Protein AF-C9ZF28-F1 (afdb_monomer_lite)

pLDDT: mean 80.09, std 14.18, range [34.84, 96.88]

Organism: Streptomyces scabiei (strain 87.22) (NCBI:txid680198)

Sequence (91 aa):
MSHAAEPDRPAWYASFGARTPVELIAAVTDSASTASAPCDPYEPLRQIGWSPYGESGLISPDNATYVERLGTLDDPGAWFVTVTAGLHQNV

Secondary structure (DSSP, 8-state):
-----BTTB-S------TT--HHHHHHHHHHHTS-PPP--TTHHHHHTT-EEETTTEEE-TTSSEEEEEEE-SSSEEEEEEEE--------

Foldseek 3Di:
DQLPDDPPGHSDDDDDDPPDDVVVVVVVVVVSVDDDDDDDPCVVVVVQPWDDDDPAWTAHPVRQKIKGWDDDPVGTHDIDIDGHPPDPPDD

InterPro domains:
  IPR005523 Domain of unknown function DUF317, SPDY [PF03771] (4-32)

Structure (mmCIF, N/CA/C/O backbone):
data_AF-C9ZF28-F1
#
_entry.id   AF-C9ZF28-F1
#
loop_
_atom_site.group_PDB
_atom_site.id
_atom_site.type_symbol
_atom_site.label_atom_id
_atom_site.label_alt_id
_atom_site.label_comp_id
_atom_site.label_asym_id
_atom_site.label_entity_id
_atom_site.label_seq_id
_atom_site.pdbx_PDB_ins_code
_atom_site.Cartn_x
_atom_site.Cartn_y
_atom_site.Cartn_z
_atom_site.occupancy
_atom_site.B_iso_or_equiv
_atom_site.auth_seq_id
_atom_site.auth_comp_id
_atom_site.auth_asym_id
_atom_site.auth_atom_id
_atom_site.pdbx_PDB_model_num
ATOM 1 N N . MET A 1 1 ? 5.164 0.002 -19.276 1.00 48.84 1 MET A N 1
ATOM 2 C CA . MET A 1 1 ? 5.870 -1.142 -18.664 1.00 48.84 1 MET A CA 1
ATOM 3 C C . MET A 1 1 ? 5.021 -2.375 -18.895 1.00 48.84 1 MET A C 1
ATOM 5 O O . MET A 1 1 ? 3.826 -2.304 -18.650 1.00 48.84 1 MET A O 1
ATOM 9 N N . SER A 1 2 ? 5.600 -3.446 -19.438 1.00 53.44 2 SER A N 1
ATOM 10 C CA . SER A 1 2 ? 4.926 -4.743 -19.545 1.00 53.44 2 SER A CA 1
ATOM 11 C C . SER A 1 2 ? 5.291 -5.543 -18.301 1.00 53.44 2 SER A C 1
ATOM 13 O O . SER A 1 2 ? 6.468 -5.819 -18.090 1.00 53.44 2 SER A O 1
ATOM 15 N N . HIS A 1 3 ? 4.314 -5.872 -17.461 1.00 60.81 3 HIS A N 1
ATOM 16 C CA . HIS A 1 3 ? 4.499 -6.792 -16.338 1.00 60.81 3 HIS A CA 1
ATOM 17 C C . HIS A 1 3 ? 4.342 -8.227 -16.855 1.00 60.81 3 HIS A C 1
ATOM 19 O O . HIS A 1 3 ? 3.390 -8.922 -16.520 1.00 60.81 3 HIS A O 1
ATOM 25 N N . ALA A 1 4 ? 5.220 -8.632 -17.775 1.00 64.75 4 ALA A N 1
ATOM 26 C CA . ALA A 1 4 ? 5.279 -10.002 -18.268 1.00 64.75 4 ALA A CA 1
ATOM 27 C C . ALA A 1 4 ? 6.177 -10.836 -17.350 1.00 64.75 4 ALA A C 1
ATOM 29 O O . ALA A 1 4 ? 7.110 -10.313 -16.743 1.00 64.75 4 ALA A O 1
ATOM 30 N N . ALA A 1 5 ? 5.889 -12.131 -17.244 1.00 72.19 5 ALA A N 1
ATOM 31 C CA . ALA A 1 5 ? 6.788 -13.043 -16.556 1.00 72.19 5 ALA A CA 1
ATOM 32 C C . ALA A 1 5 ? 8.085 -13.189 -17.368 1.00 72.19 5 ALA A C 1
ATOM 34 O O . ALA A 1 5 ? 8.041 -13.403 -18.580 1.00 72.19 5 ALA A O 1
ATOM 35 N N . GLU A 1 6 ? 9.219 -13.093 -16.685 1.00 80.81 6 GLU A N 1
ATOM 36 C CA . GLU A 1 6 ? 10.553 -13.390 -17.205 1.00 80.81 6 GLU A CA 1
ATOM 37 C C . GLU A 1 6 ? 11.039 -14.723 -16.599 1.00 80.81 6 GLU A C 1
ATOM 39 O O . GLU A 1 6 ? 10.481 -15.175 -15.593 1.00 80.81 6 GLU A O 1
ATOM 44 N N . PRO A 1 7 ? 12.044 -15.400 -17.190 1.00 81.00 7 PRO A N 1
ATOM 45 C CA . PRO A 1 7 ? 12.484 -16.725 -16.736 1.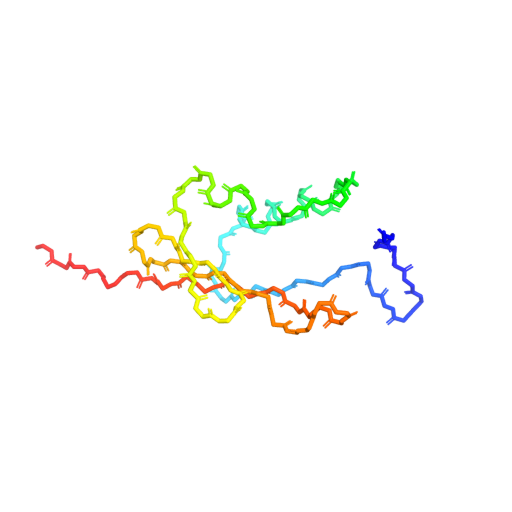00 81.00 7 PRO A CA 1
ATOM 46 C C . PRO A 1 7 ? 12.857 -16.814 -15.246 1.00 81.00 7 PRO A C 1
ATOM 48 O O . PRO A 1 7 ? 12.749 -17.884 -14.653 1.00 81.00 7 PRO A O 1
ATOM 51 N N 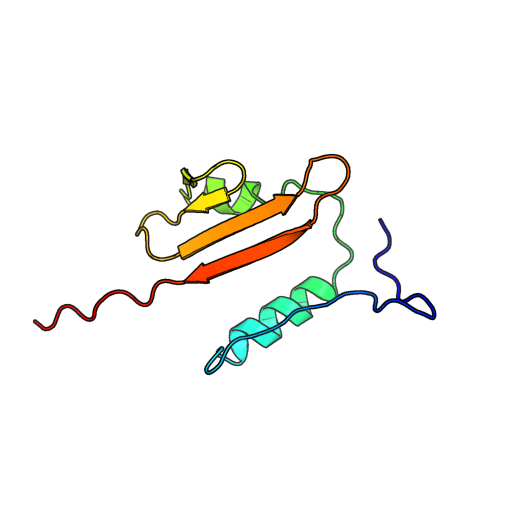. ASP A 1 8 ? 13.283 -15.706 -14.645 1.00 85.44 8 ASP A N 1
ATOM 52 C CA . ASP A 1 8 ? 13.718 -15.573 -13.255 1.00 85.44 8 ASP A CA 1
ATOM 53 C C . ASP A 1 8 ? 12.816 -14.656 -12.408 1.00 85.44 8 ASP A C 1
ATOM 55 O O . ASP A 1 8 ? 13.041 -14.515 -11.203 1.00 85.44 8 ASP A O 1
ATOM 59 N N . ARG A 1 9 ? 11.773 -14.056 -13.000 1.00 73.94 9 ARG A N 1
ATOM 60 C CA . ARG A 1 9 ? 10.937 -13.056 -12.328 1.00 73.94 9 ARG A CA 1
ATOM 61 C C . ARG A 1 9 ? 9.454 -13.220 -12.668 1.00 73.94 9 ARG A C 1
ATOM 63 O O . ARG A 1 9 ? 9.070 -13.112 -13.833 1.00 73.94 9 ARG A O 1
ATOM 70 N N . PRO A 1 10 ? 8.575 -13.410 -11.667 1.00 73.19 10 PRO A N 1
ATOM 71 C CA . PRO A 1 10 ? 7.143 -13.431 -11.925 1.00 73.19 10 PRO A CA 1
ATOM 72 C C . PRO A 1 10 ? 6.659 -12.053 -12.396 1.00 73.19 10 PRO A C 1
ATOM 74 O O . PRO A 1 10 ? 7.171 -11.018 -11.968 1.00 73.19 10 PRO A O 1
ATOM 77 N N . ALA A 1 11 ? 5.621 -12.054 -13.236 1.00 76.12 11 ALA A N 1
ATOM 78 C CA . ALA A 1 11 ? 4.950 -10.850 -13.731 1.00 76.12 11 ALA A CA 1
ATOM 79 C C . ALA A 1 11 ? 4.548 -9.880 -12.601 1.00 76.12 11 ALA A C 1
ATOM 81 O O . ALA A 1 11 ? 4.661 -8.664 -12.740 1.00 76.12 11 ALA A O 1
ATOM 82 N N . TRP A 1 12 ? 4.098 -10.429 -11.471 1.00 77.50 12 TRP A N 1
ATOM 83 C CA . TRP A 1 12 ? 3.704 -9.696 -10.274 1.00 77.50 12 TRP A CA 1
ATOM 84 C C . TRP A 1 12 ? 3.937 -10.551 -9.022 1.00 77.50 12 TRP A C 1
ATOM 86 O O . TRP A 1 12 ? 4.014 -11.778 -9.092 1.00 77.50 12 TRP A O 1
ATOM 96 N N . TYR A 1 13 ? 4.049 -9.893 -7.869 1.00 80.62 13 TYR A N 1
ATOM 97 C CA . TYR A 1 13 ? 4.122 -10.528 -6.555 1.00 80.62 13 TYR A CA 1
ATOM 98 C C . TYR A 1 13 ? 3.246 -9.747 -5.575 1.00 80.62 13 TYR A C 1
ATOM 100 O O . TYR A 1 13 ? 3.320 -8.521 -5.522 1.00 80.62 13 TYR A O 1
ATOM 108 N N . ALA A 1 14 ? 2.439 -10.462 -4.794 1.00 82.00 14 ALA A N 1
ATOM 109 C CA . ALA A 1 14 ? 1.669 -9.921 -3.683 1.00 82.00 14 ALA A CA 1
ATOM 110 C C . ALA A 1 14 ? 1.723 -10.907 -2.510 1.00 82.00 14 ALA A C 1
ATOM 112 O O . ALA A 1 14 ? 1.772 -12.120 -2.713 1.00 82.00 14 ALA A O 1
ATOM 113 N N . SER A 1 15 ? 1.709 -10.384 -1.286 1.00 85.25 15 SER A N 1
ATOM 114 C CA . SER A 1 15 ? 1.658 -11.177 -0.057 1.00 85.25 15 SER A CA 1
ATOM 115 C C . SER A 1 15 ? 0.507 -10.688 0.810 1.00 85.25 15 SER A C 1
ATOM 117 O O . SER A 1 15 ? 0.251 -9.487 0.886 1.00 85.25 15 SER A O 1
ATOM 119 N N . PHE A 1 16 ? -0.179 -11.621 1.462 1.00 85.19 16 PHE A N 1
ATOM 120 C CA . PHE A 1 16 ? -1.344 -11.355 2.296 1.00 85.19 16 PHE A CA 1
ATOM 121 C C . PHE A 1 16 ? -1.094 -11.889 3.705 1.00 85.19 16 PHE A C 1
ATOM 123 O O . PHE A 1 16 ? -0.572 -12.990 3.886 1.00 85.19 16 PHE A O 1
ATOM 130 N N . GLY A 1 17 ? -1.452 -11.092 4.710 1.00 83.75 17 GLY A N 1
ATOM 131 C CA . GLY A 1 17 ? -1.335 -11.484 6.110 1.00 83.75 17 GLY A CA 1
ATOM 132 C C . GLY A 1 17 ? -2.381 -12.521 6.527 1.00 83.75 17 GLY A C 1
ATOM 133 O O . GLY A 1 17 ? -3.293 -12.885 5.783 1.00 83.75 17 GLY A O 1
ATOM 134 N N . ALA A 1 18 ? -2.281 -12.989 7.771 1.00 84.44 18 ALA A N 1
ATOM 135 C CA . ALA A 1 18 ? -3.301 -13.866 8.336 1.00 84.44 18 ALA A CA 1
ATOM 136 C C . ALA A 1 18 ? -4.670 -13.160 8.379 1.00 84.44 18 ALA A C 1
ATOM 138 O O . ALA A 1 18 ? -4.763 -12.009 8.806 1.00 84.44 18 ALA A O 1
ATOM 139 N N . ARG A 1 19 ? -5.736 -13.893 8.023 1.00 83.62 19 ARG A N 1
ATOM 140 C CA . ARG A 1 19 ? -7.136 -13.421 8.001 1.00 83.62 19 ARG A CA 1
ATOM 141 C C . ARG A 1 19 ? -7.443 -12.337 6.958 1.00 83.62 19 ARG A C 1
ATOM 143 O O . ARG A 1 19 ? -8.430 -11.628 7.123 1.00 83.62 19 ARG A O 1
ATOM 150 N N . THR A 1 20 ? -6.658 -12.215 5.885 1.00 84.19 20 THR A N 1
ATOM 151 C CA . THR A 1 20 ? -7.088 -11.424 4.723 1.00 84.19 20 THR A CA 1
ATOM 152 C C . THR A 1 20 ? -8.369 -12.034 4.134 1.00 84.19 20 THR A C 1
ATOM 154 O O . THR A 1 20 ? -8.354 -13.216 3.778 1.00 84.19 20 THR A O 1
ATOM 157 N N . PRO A 1 21 ? -9.473 -11.273 4.034 1.00 85.62 21 PRO A N 1
ATOM 158 C CA . PRO A 1 21 ? -10.700 -11.760 3.416 1.00 85.62 21 PRO A CA 1
ATOM 159 C C . PRO A 1 21 ? -10.510 -12.104 1.930 1.00 85.62 21 PRO A C 1
ATOM 161 O O . PRO A 1 21 ? -9.719 -11.466 1.231 1.00 85.62 21 PRO A O 1
ATOM 164 N N . VAL A 1 22 ? -11.233 -13.113 1.436 1.00 89.88 22 VAL A N 1
ATOM 165 C CA . VAL A 1 22 ? -11.066 -13.638 0.066 1.00 89.88 22 VAL A CA 1
ATOM 166 C C . VAL A 1 22 ? -11.383 -12.591 -1.004 1.00 89.88 22 VAL A C 1
ATOM 168 O O . VAL A 1 22 ? -10.749 -12.563 -2.054 1.00 89.88 22 VAL A O 1
ATOM 171 N N . GLU A 1 23 ? -12.310 -11.684 -0.716 1.00 88.19 23 GLU A N 1
ATOM 172 C CA . GLU A 1 23 ? -12.702 -10.581 -1.584 1.00 88.19 23 GLU A CA 1
ATOM 173 C C . GLU A 1 23 ? -11.554 -9.600 -1.854 1.00 88.19 23 GLU A C 1
ATOM 175 O O . GLU A 1 23 ? -11.455 -9.079 -2.963 1.00 88.19 23 GLU A O 1
ATOM 180 N N . LEU A 1 24 ? -10.637 -9.399 -0.898 1.00 83.75 24 LEU A N 1
ATOM 181 C CA . LEU A 1 24 ? -9.457 -8.558 -1.119 1.00 83.75 24 LEU A CA 1
ATOM 182 C C . LEU A 1 24 ? -8.455 -9.240 -2.050 1.00 83.75 24 LEU A C 1
ATOM 184 O O . LEU A 1 24 ? -7.855 -8.582 -2.895 1.00 83.75 24 LEU A O 1
ATOM 188 N N . ILE A 1 25 ? -8.297 -10.559 -1.928 1.00 85.75 25 ILE A N 1
ATOM 189 C CA . ILE A 1 25 ? -7.440 -11.335 -2.830 1.00 85.75 25 ILE A CA 1
ATOM 190 C C . ILE A 1 25 ? -8.022 -11.291 -4.249 1.00 85.75 25 ILE A C 1
ATOM 192 O O . ILE A 1 25 ? -7.292 -10.985 -5.190 1.00 85.75 25 ILE A O 1
ATOM 196 N N . ALA A 1 26 ? -9.333 -11.521 -4.386 1.00 87.81 26 ALA A N 1
ATOM 197 C CA . ALA A 1 26 ? -10.036 -11.489 -5.667 1.00 87.81 26 ALA A CA 1
ATOM 198 C C . ALA A 1 26 ? -9.921 -10.120 -6.358 1.00 87.81 26 ALA A C 1
ATOM 200 O O . ALA A 1 26 ? -9.537 -10.052 -7.522 1.00 87.81 26 ALA A O 1
ATOM 201 N N . ALA A 1 27 ? -10.151 -9.023 -5.628 1.00 83.25 27 ALA A N 1
ATOM 202 C CA . ALA A 1 27 ? -10.039 -7.671 -6.175 1.00 83.25 27 ALA A CA 1
ATOM 203 C C . ALA A 1 27 ? -8.618 -7.349 -6.685 1.00 83.25 27 ALA A C 1
ATOM 205 O O . ALA A 1 27 ? -8.447 -6.727 -7.738 1.00 83.25 27 ALA A O 1
ATOM 206 N N . VAL A 1 28 ? -7.580 -7.807 -5.973 1.00 84.38 28 VAL A N 1
ATOM 207 C CA . VAL A 1 28 ? -6.188 -7.648 -6.422 1.00 84.38 28 VAL A CA 1
ATOM 208 C C . VAL A 1 28 ? -5.942 -8.448 -7.702 1.00 84.38 28 VAL A C 1
ATOM 210 O O . VAL A 1 28 ? -5.376 -7.914 -8.655 1.00 84.38 28 VAL A O 1
ATOM 213 N N . THR A 1 29 ? -6.403 -9.698 -7.777 1.00 83.25 29 THR A N 1
ATOM 214 C CA . THR A 1 29 ? -6.221 -10.520 -8.984 1.00 83.25 29 THR A CA 1
ATOM 215 C C . THR A 1 29 ? -7.022 -10.015 -10.189 1.00 83.25 29 THR A C 1
ATOM 217 O O . THR A 1 29 ? -6.519 -10.053 -11.314 1.00 83.25 29 THR A O 1
ATOM 220 N N . ASP A 1 30 ? -8.226 -9.482 -9.970 1.00 82.12 30 ASP A N 1
ATOM 221 C CA . ASP A 1 30 ? -9.058 -8.901 -11.028 1.00 82.12 30 ASP A CA 1
ATOM 222 C C . ASP A 1 30 ? -8.390 -7.657 -11.627 1.00 82.12 30 ASP A C 1
ATOM 224 O O . ASP A 1 30 ? -8.318 -7.512 -12.849 1.00 82.12 30 ASP A O 1
ATOM 228 N N . SER A 1 31 ? -7.818 -6.791 -10.783 1.00 75.88 31 SER A N 1
ATOM 229 C CA . SER A 1 31 ? -7.114 -5.590 -11.255 1.00 75.88 31 SER A CA 1
ATOM 230 C C . SER A 1 31 ? -5.812 -5.915 -12.000 1.00 75.88 31 SER A C 1
ATOM 232 O O . SER A 1 31 ? -5.529 -5.297 -13.028 1.00 75.88 31 SER A O 1
ATOM 234 N N . ALA A 1 32 ? -5.067 -6.941 -11.568 1.00 74.50 32 ALA A N 1
ATOM 235 C CA . ALA A 1 32 ? -3.839 -7.397 -12.230 1.00 74.50 32 ALA A CA 1
ATOM 236 C C . ALA A 1 32 ? -4.067 -7.973 -13.642 1.00 74.50 32 ALA A C 1
ATOM 238 O O . ALA A 1 32 ? -3.142 -8.022 -14.452 1.00 74.50 32 ALA A O 1
ATOM 239 N N . SER A 1 33 ? -5.297 -8.390 -13.952 1.00 65.75 33 SER A N 1
ATOM 240 C CA . SER A 1 33 ? -5.676 -8.955 -15.254 1.00 65.75 33 SER A CA 1
ATOM 241 C C . SER A 1 33 ? -5.948 -7.885 -16.321 1.00 65.75 33 SER A C 1
ATOM 243 O O . SER A 1 33 ? -6.161 -8.210 -17.490 1.00 65.75 33 SER A O 1
ATOM 245 N N . THR A 1 34 ? -5.940 -6.603 -15.939 1.00 62.50 34 THR A N 1
ATOM 246 C CA . THR A 1 34 ? -6.237 -5.481 -16.835 1.00 62.50 34 THR A CA 1
ATOM 247 C C . THR A 1 34 ? -4.966 -4.724 -17.215 1.00 62.50 34 THR A C 1
ATOM 249 O O . THR A 1 34 ? -4.225 -4.233 -16.366 1.00 62.50 34 THR A O 1
ATOM 252 N N . ALA A 1 35 ? -4.695 -4.607 -18.517 1.00 58.25 35 ALA A N 1
ATOM 253 C CA . ALA A 1 35 ? -3.646 -3.722 -19.011 1.00 58.25 35 ALA A CA 1
ATOM 254 C C . ALA A 1 35 ? -4.134 -2.271 -18.896 1.00 58.25 35 ALA A C 1
ATOM 256 O O . ALA A 1 35 ? -4.828 -1.774 -19.783 1.00 58.25 35 ALA A O 1
ATOM 257 N N . SER A 1 36 ? -3.804 -1.601 -17.793 1.00 61.62 36 SER A N 1
ATOM 258 C CA . SER A 1 36 ? -4.109 -0.179 -17.628 1.00 61.62 36 SER A CA 1
ATOM 259 C C . SER A 1 36 ? -2.986 0.693 -18.186 1.00 61.62 36 SER A C 1
ATOM 261 O O . SER A 1 36 ? -1.799 0.390 -18.036 1.00 61.62 36 SER A O 1
ATOM 263 N N . ALA A 1 37 ? -3.361 1.806 -18.819 1.00 67.94 37 ALA A N 1
ATOM 264 C CA . ALA A 1 37 ? -2.421 2.872 -19.139 1.00 67.94 37 ALA A CA 1
ATOM 265 C C . ALA A 1 37 ? -1.779 3.414 -17.843 1.00 67.94 37 ALA A C 1
ATOM 267 O O . ALA A 1 37 ? 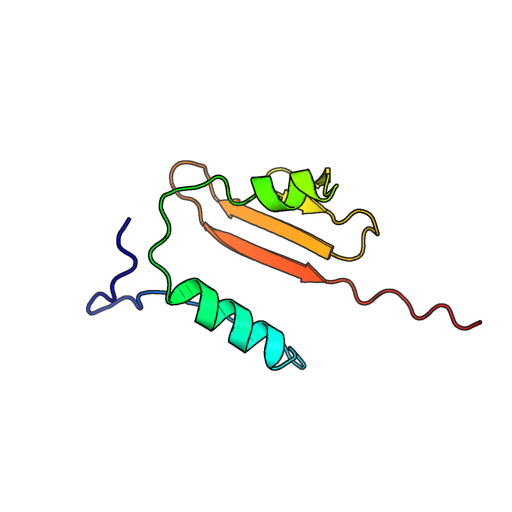-2.409 3.345 -16.783 1.00 67.94 37 ALA A O 1
ATOM 268 N N . PRO A 1 38 ? -0.550 3.965 -17.903 1.00 68.69 38 PRO A N 1
ATOM 269 C CA . PRO A 1 38 ? 0.055 4.630 -16.756 1.00 68.69 38 PRO A CA 1
ATOM 270 C C . PRO A 1 38 ? -0.878 5.726 -16.224 1.00 68.69 38 PRO A C 1
ATOM 272 O O . PRO A 1 38 ? -1.255 6.631 -16.967 1.00 68.69 38 PRO A O 1
ATOM 275 N N . CYS A 1 39 ? -1.243 5.639 -14.950 1.00 76.44 39 CYS A N 1
ATOM 276 C CA . CYS A 1 39 ? -2.079 6.614 -14.258 1.00 76.44 39 CYS A CA 1
ATOM 277 C C . CYS A 1 39 ? -1.465 6.947 -12.896 1.00 76.44 39 CYS A C 1
ATOM 279 O O . CYS A 1 39 ? -0.662 6.174 -12.371 1.00 76.44 39 CYS A O 1
ATOM 281 N N . ASP A 1 40 ? -1.832 8.095 -12.327 1.00 83.12 40 ASP A N 1
ATOM 282 C CA . ASP A 1 40 ? -1.472 8.437 -10.951 1.00 83.12 40 ASP A CA 1
ATOM 283 C C . ASP A 1 40 ? -2.254 7.521 -9.987 1.00 83.12 40 ASP A C 1
ATOM 285 O O . ASP A 1 40 ? -3.474 7.651 -9.884 1.00 83.12 40 ASP A O 1
ATOM 289 N N . PRO A 1 41 ? -1.594 6.589 -9.279 1.00 82.38 41 PRO A N 1
ATOM 290 C CA . PRO A 1 41 ? -2.271 5.601 -8.436 1.00 82.38 41 PRO A CA 1
ATOM 291 C C . PRO A 1 41 ? -2.941 6.222 -7.202 1.00 82.38 41 PRO A C 1
ATOM 293 O O . PRO A 1 41 ? -3.811 5.605 -6.593 1.00 82.38 41 PRO A O 1
ATOM 296 N N . TYR A 1 42 ? -2.558 7.445 -6.830 1.00 89.12 42 TYR A N 1
ATOM 297 C CA . TYR A 1 42 ? -3.130 8.165 -5.696 1.00 89.12 42 TYR A CA 1
ATOM 298 C C . TYR A 1 42 ? -4.352 9.006 -6.069 1.00 89.12 42 TYR A C 1
ATOM 300 O O . TYR A 1 42 ? -5.088 9.435 -5.180 1.00 89.12 42 TYR A O 1
ATOM 308 N N . GLU A 1 43 ? -4.568 9.275 -7.357 1.00 91.88 43 GLU A N 1
ATOM 309 C CA . GLU A 1 43 ? -5.622 10.178 -7.818 1.00 91.88 43 GLU A CA 1
ATOM 310 C C . GLU A 1 43 ? -7.032 9.728 -7.387 1.00 91.88 43 GLU A C 1
ATOM 312 O O . GLU A 1 43 ? -7.717 10.543 -6.759 1.00 91.88 43 GLU A O 1
ATOM 317 N N . PRO A 1 44 ? -7.433 8.449 -7.539 1.00 90.38 44 PRO A N 1
ATOM 318 C CA . PRO A 1 44 ? -8.744 7.989 -7.078 1.00 90.38 44 PRO A CA 1
ATOM 319 C C . PRO A 1 44 ? -8.945 8.142 -5.565 1.00 90.38 44 PRO A C 1
ATOM 321 O O . PRO A 1 44 ? -10.036 8.474 -5.108 1.00 90.38 44 PRO A O 1
ATOM 324 N N . LEU A 1 45 ? -7.889 7.944 -4.770 1.00 92.19 45 LEU A N 1
ATOM 325 C CA . LEU A 1 45 ? -7.952 8.052 -3.310 1.00 92.19 45 LEU A CA 1
ATOM 326 C C . LEU A 1 45 ? -8.123 9.508 -2.858 1.00 92.19 45 LEU A C 1
ATOM 328 O O . LEU A 1 45 ? -8.921 9.796 -1.964 1.00 92.19 45 LEU A O 1
ATOM 332 N N . ARG A 1 46 ? -7.432 10.448 -3.516 1.00 94.75 46 ARG A N 1
ATOM 333 C CA . ARG A 1 46 ? -7.610 11.888 -3.262 1.00 94.75 46 ARG A CA 1
ATOM 334 C C . ARG A 1 46 ? -9.027 12.350 -3.599 1.00 94.75 46 ARG A C 1
ATOM 336 O O . ARG A 1 46 ? -9.589 13.149 -2.855 1.00 94.75 46 ARG A O 1
ATOM 343 N N . GLN A 1 47 ? -9.620 11.833 -4.681 1.00 95.06 47 GLN A N 1
ATOM 344 C CA . GLN A 1 47 ? -10.998 12.163 -5.069 1.00 95.06 47 GLN A CA 1
ATOM 345 C C . GLN A 1 47 ? -12.024 11.780 -3.990 1.00 95.06 47 GLN A C 1
ATOM 347 O O . GLN A 1 47 ? -13.028 12.471 -3.832 1.00 95.06 47 GLN A O 1
ATOM 352 N N . ILE A 1 48 ? -11.760 10.718 -3.221 1.00 95.44 48 ILE A N 1
ATOM 353 C CA . ILE A 1 48 ? -12.623 10.262 -2.118 1.00 95.44 48 ILE A CA 1
ATOM 354 C C . ILE A 1 48 ? -12.172 10.777 -0.739 1.00 95.44 48 ILE A C 1
ATOM 356 O O . ILE A 1 48 ? -12.597 10.256 0.292 1.00 95.44 48 ILE A O 1
ATOM 360 N N . GLY A 1 49 ? -11.325 11.810 -0.705 1.00 96.00 49 GLY A N 1
ATOM 361 C CA . GLY A 1 49 ? -10.984 12.548 0.513 1.00 96.00 49 GLY A CA 1
ATOM 362 C C . GLY A 1 49 ? -9.785 12.019 1.301 1.00 96.00 49 GLY A C 1
ATOM 363 O O . GLY A 1 49 ? -9.540 12.502 2.407 1.00 96.00 49 GLY A O 1
ATOM 364 N N . TRP A 1 50 ? -9.021 11.059 0.770 1.00 96.88 50 TRP A N 1
ATOM 365 C CA . TRP A 1 50 ? -7.766 10.659 1.410 1.00 96.88 50 TRP A CA 1
ATOM 366 C C . TRP A 1 50 ? -6.759 11.810 1.358 1.00 96.88 50 TRP A C 1
ATOM 368 O O . TRP A 1 50 ? -6.669 12.536 0.366 1.00 96.88 50 TRP A O 1
ATOM 378 N N . SER A 1 51 ? -5.992 11.968 2.435 1.00 96.50 51 SER A N 1
ATOM 379 C CA . SER A 1 51 ? -5.073 13.096 2.627 1.00 96.50 51 SER A CA 1
ATOM 380 C C . SER A 1 51 ? -3.615 12.630 2.675 1.00 96.50 51 SER A C 1
ATOM 382 O O . SER A 1 51 ? -3.369 11.494 3.083 1.00 96.50 51 SER A O 1
ATOM 384 N N . PRO A 1 52 ? -2.635 13.468 2.280 1.00 95.31 52 PRO A N 1
ATOM 385 C CA . PRO A 1 52 ? -1.214 13.136 2.390 1.00 95.31 52 PRO A CA 1
ATOM 386 C C . PRO A 1 52 ? -0.803 12.714 3.803 1.00 95.31 52 PRO A C 1
ATOM 388 O O . PRO A 1 52 ? -1.185 13.355 4.781 1.00 95.31 52 PRO A O 1
ATOM 391 N N . TYR A 1 53 ? 0.000 11.655 3.898 1.00 92.75 53 TYR A N 1
ATOM 392 C CA . TYR A 1 53 ? 0.569 11.160 5.150 1.00 92.75 53 TYR A CA 1
ATOM 393 C C . TYR A 1 53 ? 1.943 10.530 4.885 1.00 92.75 53 TYR A C 1
ATOM 395 O O . TYR A 1 53 ? 2.123 9.829 3.891 1.00 92.75 53 TYR A O 1
ATOM 403 N N . GLY A 1 54 ? 2.923 10.792 5.754 1.00 88.19 54 GLY A N 1
ATOM 404 C CA . GLY A 1 54 ? 4.314 10.388 5.513 1.00 88.19 54 GLY A CA 1
ATOM 405 C C . GLY A 1 54 ? 4.943 11.078 4.292 1.00 88.19 54 GLY A C 1
ATOM 406 O O . GLY A 1 54 ? 4.431 12.077 3.789 1.00 88.19 54 GLY A O 1
ATOM 407 N N . GLU A 1 55 ? 6.077 10.557 3.821 1.00 85.62 55 GLU A N 1
ATOM 408 C CA . GLU A 1 55 ? 6.797 11.124 2.666 1.00 85.62 55 GLU A CA 1
ATOM 409 C C . GLU A 1 55 ? 6.204 10.702 1.317 1.00 85.62 55 GLU A C 1
ATOM 411 O O . GLU A 1 55 ? 6.411 11.365 0.303 1.00 85.62 55 GLU A O 1
ATOM 416 N N . SER A 1 56 ? 5.504 9.570 1.268 1.00 87.44 56 SER A N 1
ATOM 417 C CA . SER A 1 56 ? 5.069 8.952 0.011 1.00 87.44 56 SER A CA 1
ATOM 418 C C . SER A 1 56 ? 3.796 8.134 0.193 1.00 87.44 56 SER A C 1
ATOM 420 O O . SER A 1 56 ? 3.701 7.039 -0.358 1.00 87.44 56 SER A O 1
ATOM 422 N N . GLY A 1 57 ? 2.823 8.644 0.955 1.00 92.50 57 GLY A N 1
ATOM 423 C CA . GLY A 1 57 ? 1.571 7.935 1.199 1.00 92.50 57 GLY A CA 1
ATOM 424 C C . GLY A 1 57 ? 0.340 8.815 1.419 1.00 92.50 57 GLY A C 1
ATOM 425 O O . GLY A 1 57 ? 0.399 10.048 1.426 1.00 92.50 57 GLY A O 1
ATOM 426 N N . LEU A 1 58 ? -0.804 8.147 1.570 1.00 96.19 58 LEU A N 1
ATOM 427 C CA . LEU A 1 58 ? -2.112 8.734 1.854 1.00 96.19 58 LEU A CA 1
ATOM 428 C C . LEU A 1 58 ? -2.800 7.988 2.997 1.00 96.19 58 LEU A C 1
ATOM 430 O O . LEU A 1 58 ? -2.755 6.760 3.048 1.00 96.19 58 LEU A O 1
ATOM 434 N N . ILE A 1 59 ? -3.504 8.719 3.858 1.00 95.94 59 ILE A N 1
ATOM 435 C CA . ILE A 1 59 ? -4.342 8.171 4.930 1.00 95.94 59 ILE A CA 1
ATOM 436 C C . ILE A 1 59 ? -5.831 8.383 4.625 1.00 95.94 59 ILE A C 1
ATOM 438 O O . ILE A 1 59 ? -6.221 9.410 4.056 1.00 95.94 59 ILE A O 1
ATOM 442 N N . SER A 1 60 ? -6.659 7.401 4.983 1.00 94.88 60 SER A N 1
ATOM 443 C CA . SER A 1 60 ? -8.111 7.454 4.842 1.00 94.88 60 SER A CA 1
ATOM 444 C C . SER A 1 60 ? -8.728 8.529 5.751 1.00 94.88 60 SER A C 1
ATO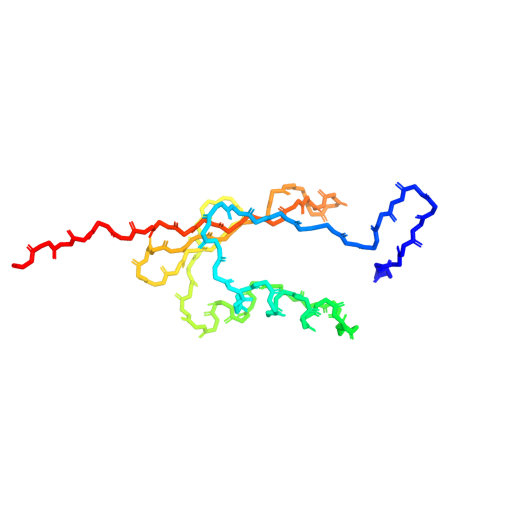M 446 O O . SER A 1 60 ? -8.172 8.826 6.809 1.00 94.88 60 SER A O 1
ATOM 448 N N . PRO A 1 61 ? -9.896 9.103 5.394 1.00 94.69 61 PRO A N 1
ATOM 449 C CA . PRO A 1 61 ? -10.550 10.149 6.192 1.00 94.69 61 PRO A CA 1
ATOM 450 C C . PRO A 1 61 ? -10.840 9.768 7.652 1.00 94.69 61 PRO A C 1
ATOM 452 O O . PRO A 1 61 ? -10.919 10.635 8.518 1.00 94.69 61 PRO A O 1
ATOM 455 N N . ASP A 1 62 ? -11.023 8.475 7.922 1.00 91.94 62 ASP A N 1
ATOM 456 C CA . ASP A 1 62 ? -11.284 7.912 9.251 1.00 91.94 62 ASP A CA 1
ATOM 457 C C . ASP A 1 62 ? -10.008 7.501 10.010 1.00 91.94 62 ASP A C 1
ATOM 459 O O . ASP A 1 62 ? -10.093 6.979 11.121 1.00 91.94 62 ASP A O 1
ATOM 463 N N . ASN A 1 63 ? -8.826 7.737 9.430 1.00 89.69 63 ASN A N 1
ATOM 464 C CA . ASN A 1 63 ? -7.510 7.356 9.949 1.00 89.69 63 ASN A CA 1
ATOM 465 C C . ASN A 1 63 ? -7.308 5.847 10.190 1.00 89.69 63 ASN A C 1
ATOM 467 O O . ASN A 1 63 ? -6.349 5.457 10.860 1.00 89.69 63 ASN A O 1
ATOM 471 N N . ALA A 1 64 ? -8.180 4.985 9.663 1.00 89.62 64 ALA A N 1
ATOM 472 C CA . ALA A 1 64 ? -8.078 3.541 9.860 1.00 89.62 64 ALA A CA 1
ATOM 473 C C . ALA A 1 64 ? -7.091 2.881 8.889 1.00 89.62 64 ALA A C 1
ATOM 475 O O . ALA A 1 64 ? -6.476 1.867 9.225 1.00 89.62 64 ALA A O 1
ATOM 476 N N . THR A 1 65 ? -6.925 3.446 7.692 1.00 92.00 65 THR A N 1
ATOM 477 C CA . THR A 1 65 ? -6.108 2.866 6.625 1.00 92.00 65 THR A CA 1
ATOM 478 C C . THR A 1 65 ? -5.095 3.873 6.111 1.00 92.00 65 THR A C 1
ATOM 480 O O . THR A 1 65 ? -5.428 5.021 5.837 1.00 92.00 65 THR A O 1
ATOM 483 N N . TYR A 1 66 ? -3.859 3.429 5.927 1.00 92.25 66 TYR A N 1
ATOM 484 C CA . TYR A 1 66 ? -2.803 4.203 5.290 1.00 92.25 66 TYR A CA 1
ATOM 485 C C . TYR A 1 66 ? -2.146 3.365 4.193 1.00 92.25 66 TYR A C 1
ATOM 487 O O . TYR A 1 66 ? -1.909 2.169 4.377 1.00 92.25 66 TYR A O 1
ATOM 495 N N . VAL A 1 67 ? -1.873 3.988 3.048 1.00 93.06 67 VAL A N 1
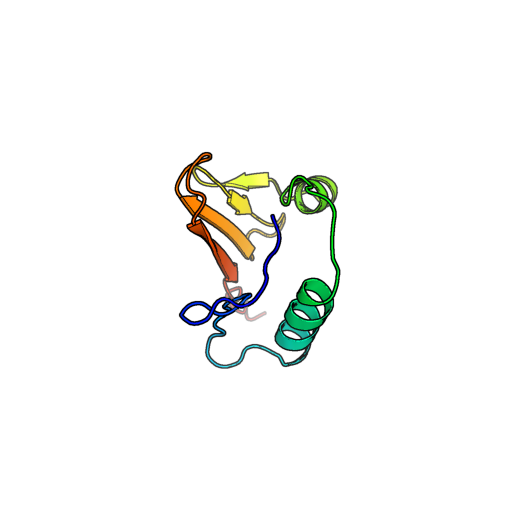ATOM 496 C CA . VAL A 1 67 ? -1.177 3.379 1.912 1.00 93.06 67 VAL A CA 1
ATOM 497 C C . VAL A 1 67 ? 0.067 4.178 1.576 1.00 93.06 67 VAL A C 1
ATOM 499 O O . VAL A 1 67 ? 0.023 5.405 1.530 1.00 93.06 67 VAL A O 1
ATOM 502 N N . GLU A 1 68 ? 1.159 3.485 1.283 1.00 92.25 68 GLU A N 1
ATOM 503 C CA . GLU A 1 68 ? 2.404 4.105 0.851 1.00 92.25 68 GLU A CA 1
ATOM 504 C C . GLU A 1 68 ? 3.126 3.293 -0.201 1.00 92.25 68 GLU A C 1
ATOM 506 O O . GLU A 1 68 ? 2.961 2.074 -0.311 1.00 92.25 68 GLU A O 1
ATOM 511 N N . ARG A 1 69 ? 3.975 3.988 -0.952 1.00 89.25 69 ARG A N 1
ATOM 512 C CA . ARG A 1 69 ? 4.934 3.355 -1.841 1.00 89.25 69 ARG A CA 1
ATOM 513 C C . ARG A 1 69 ? 6.342 3.695 -1.388 1.00 89.25 69 ARG A C 1
ATOM 515 O O . ARG A 1 69 ? 6.762 4.842 -1.496 1.00 89.25 69 ARG A O 1
ATOM 522 N N . LEU A 1 70 ? 7.066 2.692 -0.901 1.00 84.31 70 LEU A N 1
ATOM 523 C CA . LEU A 1 70 ? 8.462 2.861 -0.501 1.00 84.31 70 LEU A CA 1
ATOM 524 C C . LEU A 1 70 ? 9.362 2.780 -1.739 1.00 84.31 70 LEU A C 1
ATOM 526 O O . LEU A 1 70 ? 9.145 1.925 -2.593 1.00 84.31 70 LEU A O 1
ATOM 530 N N . GLY A 1 71 ? 10.373 3.644 -1.842 1.00 81.75 71 GLY A N 1
ATOM 531 C CA . GLY A 1 71 ? 11.312 3.704 -2.971 1.00 81.75 71 GLY A CA 1
ATOM 532 C C . GLY A 1 71 ? 11.517 5.131 -3.481 1.00 81.75 71 GLY A C 1
ATOM 533 O O . GLY A 1 71 ? 11.129 6.089 -2.818 1.00 81.75 71 GLY A O 1
ATOM 534 N N . THR A 1 72 ? 12.131 5.281 -4.654 1.00 78.69 72 THR A N 1
ATOM 535 C CA . THR A 1 72 ? 12.326 6.589 -5.307 1.00 78.69 72 THR A CA 1
ATOM 536 C C . THR A 1 72 ? 11.432 6.713 -6.538 1.00 78.69 72 THR A C 1
ATOM 538 O O . THR A 1 72 ? 10.796 5.746 -6.943 1.00 78.69 72 THR A O 1
ATOM 541 N N . LEU A 1 73 ? 11.360 7.894 -7.161 1.00 71.44 73 LEU A N 1
ATOM 542 C CA . LEU A 1 73 ? 10.629 8.044 -8.427 1.00 71.44 73 LEU A CA 1
ATOM 543 C C . LEU A 1 73 ? 11.244 7.202 -9.560 1.00 71.44 73 LEU A C 1
ATOM 545 O O . LEU A 1 73 ? 10.504 6.694 -10.401 1.00 71.44 73 LEU A O 1
ATOM 549 N N . ASP A 1 74 ? 12.571 7.042 -9.552 1.00 77.69 74 ASP A N 1
ATOM 550 C CA . ASP A 1 74 ? 13.324 6.330 -10.591 1.00 77.69 74 ASP A CA 1
ATOM 551 C C . ASP A 1 74 ? 13.382 4.813 -10.354 1.00 77.69 74 ASP A C 1
ATOM 553 O O . ASP A 1 74 ? 13.398 4.039 -11.310 1.00 77.69 74 ASP A O 1
ATOM 557 N N . ASP A 1 75 ? 13.371 4.384 -9.089 1.00 79.19 75 ASP A N 1
ATOM 558 C CA . ASP A 1 75 ? 13.274 2.981 -8.681 1.00 79.19 75 ASP A CA 1
ATOM 559 C C . ASP A 1 75 ? 12.175 2.825 -7.624 1.00 79.19 75 ASP A C 1
ATOM 561 O O . ASP A 1 75 ? 12.426 2.815 -6.409 1.00 79.19 75 ASP A O 1
ATOM 565 N N . PRO A 1 76 ? 10.913 2.800 -8.071 1.00 75.12 76 PRO A N 1
ATOM 566 C CA . PRO A 1 76 ? 9.819 2.828 -7.138 1.00 75.12 76 PRO A CA 1
ATOM 567 C C . PRO A 1 76 ? 9.531 1.406 -6.648 1.00 75.12 76 PRO A C 1
ATOM 569 O O . PRO A 1 76 ? 9.176 0.510 -7.419 1.00 75.12 76 PRO A O 1
ATOM 572 N N . GLY A 1 77 ? 9.663 1.202 -5.341 1.00 82.56 77 GLY A N 1
ATOM 573 C CA . GLY A 1 77 ? 9.527 -0.101 -4.704 1.00 82.56 77 GLY A CA 1
ATOM 574 C C . GLY A 1 77 ? 8.076 -0.542 -4.507 1.00 82.56 77 GLY A C 1
ATOM 575 O O . GLY A 1 77 ? 7.153 -0.152 -5.238 1.00 82.56 77 GLY A O 1
ATOM 576 N N . ALA A 1 78 ? 7.892 -1.434 -3.534 1.00 83.06 78 ALA A N 1
ATOM 577 C CA . ALA A 1 78 ? 6.615 -2.077 -3.258 1.00 83.06 78 ALA A CA 1
ATOM 578 C C . ALA A 1 78 ? 5.594 -1.118 -2.624 1.00 83.06 78 ALA A C 1
ATOM 580 O O . ALA A 1 78 ? 5.940 -0.156 -1.935 1.00 83.06 78 ALA A O 1
ATOM 581 N N . TRP A 1 79 ? 4.320 -1.431 -2.852 1.00 85.94 79 TRP A N 1
ATOM 582 C CA . TRP A 1 79 ? 3.195 -0.809 -2.166 1.00 85.94 79 TRP A CA 1
ATOM 583 C C . TRP A 1 79 ? 2.943 -1.489 -0.823 1.00 85.94 79 TRP A C 1
ATOM 585 O O . TRP A 1 79 ? 2.937 -2.719 -0.741 1.00 85.94 79 TRP A O 1
ATOM 595 N N . PHE A 1 80 ? 2.678 -0.688 0.204 1.00 86.81 80 PHE A N 1
ATOM 596 C CA . PHE A 1 80 ? 2.280 -1.137 1.531 1.00 86.81 80 PHE A CA 1
ATOM 597 C C . PHE A 1 80 ? 0.922 -0.539 1.873 1.00 86.81 80 PHE A C 1
ATOM 599 O O . PHE A 1 80 ? 0.705 0.659 1.719 1.00 86.81 80 PHE A O 1
ATOM 606 N N . VAL A 1 81 ? 0.008 -1.384 2.344 1.00 88.44 81 VAL A N 1
ATOM 607 C CA . VAL A 1 81 ? -1.300 -0.968 2.854 1.00 88.44 81 VAL A CA 1
ATOM 608 C C . VAL A 1 81 ? -1.398 -1.449 4.290 1.00 88.44 81 VAL A C 1
ATOM 610 O O . VAL A 1 81 ? -1.377 -2.651 4.552 1.00 88.44 81 VAL A O 1
ATOM 613 N N . THR A 1 82 ? -1.499 -0.505 5.218 1.00 87.62 82 THR A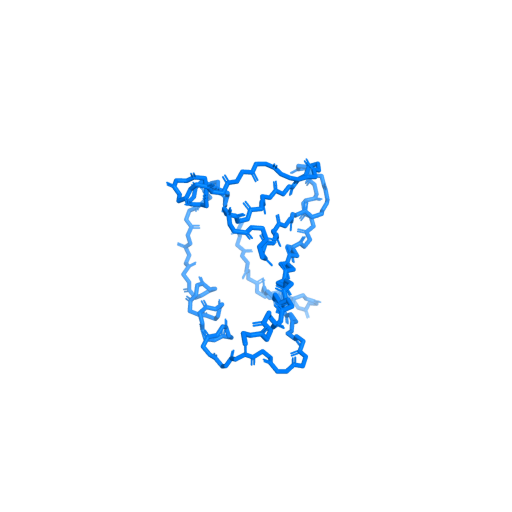 N 1
ATOM 614 C CA . THR A 1 82 ? -1.701 -0.785 6.636 1.00 87.62 82 THR A CA 1
ATOM 615 C C . THR A 1 82 ? -3.141 -0.474 6.991 1.00 87.62 82 THR A C 1
ATOM 617 O O . THR A 1 82 ? -3.584 0.664 6.864 1.00 87.62 82 THR A O 1
ATOM 620 N N . VAL A 1 83 ? -3.861 -1.488 7.464 1.00 86.38 83 VAL A N 1
ATOM 621 C CA . VAL A 1 83 ? -5.194 -1.325 8.043 1.00 86.38 83 VAL A CA 1
ATOM 622 C C . VAL A 1 83 ? -5.061 -1.510 9.544 1.00 86.38 83 VAL A C 1
ATOM 624 O O . VAL A 1 83 ? -4.782 -2.609 10.029 1.00 86.38 83 VAL A O 1
ATOM 627 N N . THR A 1 84 ? -5.260 -0.432 10.288 1.00 79.19 84 THR A N 1
ATOM 628 C CA . THR A 1 84 ? -5.383 -0.511 11.736 1.00 79.19 84 THR A CA 1
ATOM 629 C C . THR A 1 84 ? -6.806 -0.963 12.015 1.00 79.19 84 THR A C 1
ATOM 631 O O . THR A 1 84 ? -7.754 -0.213 11.788 1.00 79.19 84 THR A O 1
ATOM 634 N N . ALA A 1 85 ? -6.986 -2.202 12.476 1.00 58.97 85 ALA A N 1
ATOM 635 C CA . ALA A 1 85 ? -8.272 -2.601 13.031 1.00 58.97 85 ALA A CA 1
ATOM 636 C C . ALA A 1 85 ? -8.574 -1.635 14.184 1.00 58.97 85 ALA A C 1
ATOM 638 O O . ALA A 1 85 ? -7.862 -1.640 15.191 1.00 58.97 85 ALA A O 1
ATOM 639 N N . GLY A 1 86 ? -9.561 -0.755 13.996 1.00 50.44 86 GLY A N 1
ATOM 640 C CA . GLY A 1 86 ? -9.963 0.198 15.019 1.00 50.44 86 GLY A CA 1
ATOM 641 C C . GLY A 1 86 ? -10.181 -0.540 16.336 1.00 50.44 86 GLY A C 1
ATOM 642 O O . GLY A 1 86 ? -10.782 -1.617 16.357 1.00 50.44 86 GLY A O 1
ATOM 643 N N . LEU A 1 87 ? -9.657 0.019 17.430 1.00 45.69 87 LEU A N 1
ATOM 644 C CA . LEU A 1 87 ? -10.029 -0.407 18.774 1.00 45.69 87 LEU A CA 1
ATOM 645 C C . LEU A 1 87 ? -11.556 -0.481 18.817 1.00 45.69 87 LEU A C 1
ATOM 647 O O . LEU A 1 87 ? -12.227 0.533 18.627 1.00 45.69 87 LEU A O 1
ATOM 651 N N . HIS A 1 88 ? -12.082 -1.686 19.031 1.00 40.88 88 HIS A N 1
ATOM 652 C CA . HIS A 1 88 ? -13.479 -1.913 19.365 1.00 40.88 88 HIS A CA 1
ATOM 653 C C . HIS A 1 88 ? -13.784 -1.018 20.578 1.00 40.88 88 HIS A C 1
ATOM 655 O O . HIS A 1 88 ? -13.389 -1.327 21.703 1.00 40.88 88 HIS A O 1
ATOM 661 N N . GLN A 1 89 ? -14.400 0.142 20.350 1.00 39.94 89 GLN A N 1
ATOM 662 C CA . GLN A 1 89 ? -14.956 0.959 21.420 1.00 39.94 89 GLN A CA 1
ATOM 663 C C . GLN A 1 89 ? -16.171 0.176 21.916 1.00 39.94 89 GLN A C 1
ATOM 665 O O . GLN A 1 89 ? -17.215 0.163 21.266 1.00 39.94 89 GLN A O 1
ATOM 670 N N . ASN A 1 90 ? -15.989 -0.570 23.008 1.00 34.84 90 ASN A N 1
ATOM 671 C CA . ASN A 1 90 ? -17.102 -1.150 23.747 1.00 34.84 90 ASN A CA 1
ATOM 672 C C . ASN A 1 90 ? -18.005 0.003 24.199 1.00 34.84 90 ASN A C 1
ATOM 674 O O . ASN A 1 90 ? -17.582 0.831 25.007 1.00 34.84 90 ASN A O 1
ATOM 678 N N . VAL A 1 91 ? -19.212 0.045 23.635 1.00 48.94 91 VAL A N 1
ATOM 679 C CA . VAL A 1 91 ? -20.355 0.799 24.163 1.00 48.94 91 VAL A CA 1
ATOM 680 C C . VAL A 1 91 ? -20.955 0.020 25.325 1.00 48.94 91 VAL A C 1
ATOM 682 O O . VAL A 1 91 ? -21.033 -1.225 25.205 1.00 48.94 91 VAL A O 1
#

Radius of gyration: 15.49 Å; chains: 1; bounding box: 34×30×44 Å